Protein AF-A0A2V7KF45-F1 (afdb_monomer_lite)

Structure (mmCIF, N/CA/C/O backbone):
data_AF-A0A2V7KF45-F1
#
_entry.id   AF-A0A2V7KF45-F1
#
loop_
_atom_site.group_PDB
_atom_site.id
_atom_site.type_symbol
_atom_site.lab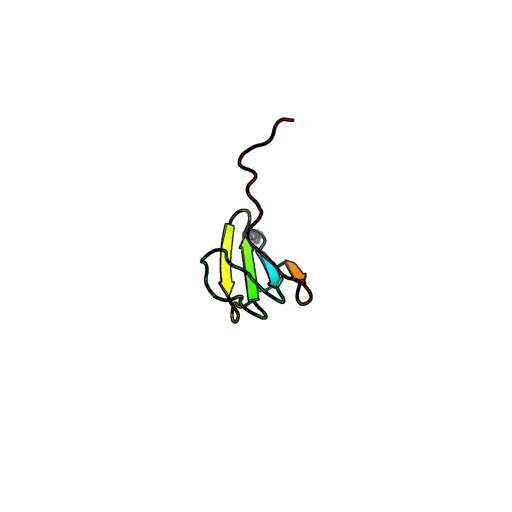el_atom_id
_atom_site.label_alt_id
_atom_site.label_comp_id
_atom_site.label_asym_id
_atom_site.label_entity_id
_atom_site.label_seq_id
_atom_site.pdbx_PDB_ins_code
_atom_site.Cartn_x
_atom_site.Cartn_y
_atom_site.Cartn_z
_atom_site.occupancy
_atom_site.B_iso_or_equiv
_atom_site.auth_seq_id
_atom_site.auth_comp_id
_atom_site.auth_asym_id
_atom_site.auth_atom_id
_atom_site.pdbx_PDB_model_num
ATOM 1 N N . MET A 1 1 ? -24.457 14.144 47.005 1.00 49.56 1 MET A N 1
ATOM 2 C CA . MET A 1 1 ? -23.711 12.946 46.568 1.00 49.56 1 MET A CA 1
ATOM 3 C C . MET A 1 1 ? -24.628 12.126 45.663 1.00 49.56 1 MET A C 1
ATOM 5 O O . MET A 1 1 ? -25.185 11.129 46.088 1.00 49.56 1 MET A O 1
ATOM 9 N N . ILE A 1 2 ? -24.883 12.633 44.452 1.00 46.34 2 ILE A N 1
ATOM 10 C CA . ILE A 1 2 ? -25.700 11.980 43.419 1.00 46.34 2 ILE A CA 1
ATOM 11 C C . ILE A 1 2 ? -24.811 11.948 42.181 1.00 46.34 2 ILE A C 1
ATOM 13 O O . ILE A 1 2 ? -24.273 12.975 41.771 1.00 46.34 2 ILE A O 1
ATOM 17 N N . ALA A 1 3 ? -24.560 10.734 41.710 1.00 47.38 3 ALA A N 1
ATOM 18 C CA . ALA A 1 3 ? -23.554 10.385 40.728 1.00 47.38 3 ALA A CA 1
ATOM 19 C C . ALA A 1 3 ? -23.860 10.999 39.355 1.00 47.38 3 ALA A C 1
ATOM 21 O O . ALA A 1 3 ? -24.845 10.646 38.711 1.00 47.38 3 ALA A O 1
ATOM 22 N N . LEU A 1 4 ? -22.977 11.884 38.896 1.00 49.50 4 LEU A N 1
ATOM 23 C CA . LEU A 1 4 ? -22.895 12.289 37.500 1.00 49.50 4 LEU A CA 1
ATOM 24 C C . LEU A 1 4 ? -22.091 11.209 36.763 1.00 49.50 4 LEU A C 1
ATOM 26 O O . LEU A 1 4 ? -20.866 11.273 36.683 1.00 49.50 4 LEU A O 1
ATOM 30 N N . LEU A 1 5 ? -22.784 10.170 36.294 1.00 53.62 5 LEU A N 1
ATOM 31 C CA . LEU A 1 5 ? -22.221 9.173 35.388 1.00 53.62 5 LEU A CA 1
ATOM 32 C C . LEU A 1 5 ? -22.010 9.870 34.035 1.00 53.62 5 LEU A C 1
ATOM 34 O O . LEU A 1 5 ? -22.903 9.916 33.191 1.00 53.62 5 LEU A O 1
ATOM 38 N N . ALA A 1 6 ? -20.855 10.513 33.871 1.00 58.00 6 ALA A N 1
ATOM 39 C CA . ALA A 1 6 ? -20.456 11.092 32.601 1.00 58.00 6 ALA A CA 1
ATOM 40 C C . ALA A 1 6 ? -20.330 9.950 31.587 1.00 58.00 6 ALA A C 1
ATOM 42 O O . ALA A 1 6 ? -19.445 9.100 31.686 1.00 58.00 6 ALA A O 1
ATOM 43 N N . MET A 1 7 ? -21.265 9.916 30.641 1.00 59.12 7 MET A N 1
ATOM 44 C CA . MET A 1 7 ? -21.203 9.087 29.447 1.00 59.12 7 MET A CA 1
ATOM 45 C C . MET A 1 7 ? -19.880 9.407 28.744 1.00 59.12 7 MET A C 1
ATOM 47 O O . MET A 1 7 ? -19.723 10.473 28.149 1.00 59.12 7 MET A O 1
ATOM 51 N N . LEU A 1 8 ? -18.903 8.509 28.862 1.00 62.47 8 LEU A N 1
ATOM 52 C CA . LEU A 1 8 ? -17.666 8.584 28.104 1.00 62.47 8 LEU A CA 1
ATOM 53 C C . LEU A 1 8 ? -18.032 8.267 26.653 1.00 62.47 8 LEU A C 1
ATOM 55 O O . LEU A 1 8 ? -18.059 7.109 26.238 1.00 62.47 8 LEU A O 1
ATOM 59 N N . VAL A 1 9 ? -18.382 9.297 25.888 1.00 57.59 9 VAL A N 1
ATOM 60 C CA . VAL A 1 9 ? -18.419 9.195 24.433 1.00 57.59 9 VAL A CA 1
ATOM 61 C C . VAL A 1 9 ? -16.978 8.939 24.009 1.00 57.59 9 VAL A C 1
ATOM 63 O O . VAL A 1 9 ? -16.153 9.850 23.997 1.00 57.59 9 VAL A O 1
ATOM 66 N N . LEU A 1 10 ? -16.649 7.679 23.718 1.00 60.28 10 LEU A N 1
ATOM 67 C CA . LEU A 1 10 ? -15.400 7.337 23.053 1.00 60.28 10 LEU A CA 1
ATOM 68 C C . LEU A 1 10 ? -15.480 7.925 21.648 1.00 60.28 10 LEU A C 1
ATOM 70 O O . LEU A 1 10 ? -16.052 7.313 20.745 1.00 60.28 10 LEU A O 1
ATOM 74 N N . GLN A 1 11 ? -14.946 9.132 21.481 1.00 51.69 11 GLN A N 1
ATOM 75 C CA . GLN A 1 11 ? -14.750 9.736 20.176 1.00 51.69 11 GLN A CA 1
ATOM 76 C C . GLN A 1 11 ? -13.836 8.792 19.389 1.00 51.69 11 GLN A C 1
ATOM 78 O O . GLN A 1 11 ? -12.637 8.712 19.650 1.00 51.69 11 GLN A O 1
ATOM 83 N N . GLN A 1 12 ? -14.423 8.000 18.487 1.00 58.62 12 GLN A N 1
ATOM 84 C CA . GLN A 1 12 ? -13.652 7.135 17.607 1.00 58.62 12 GLN A CA 1
ATOM 85 C C . GLN A 1 12 ? -12.825 8.067 16.725 1.00 58.62 12 GLN A C 1
ATOM 87 O O . GLN A 1 12 ? -13.379 8.831 15.931 1.00 58.62 12 GLN A O 1
ATOM 92 N N . GLY A 1 13 ? -11.504 8.057 16.917 1.00 65.31 13 GLY A N 1
ATOM 93 C CA . GLY A 1 13 ? -10.592 8.694 15.976 1.00 65.31 13 GLY A CA 1
ATOM 94 C C . GLY A 1 13 ? -10.882 8.180 14.561 1.00 65.31 13 GLY A C 1
ATOM 95 O O . GLY A 1 13 ? -11.446 7.091 14.417 1.00 65.31 13 GLY A O 1
ATOM 96 N N . PRO A 1 14 ? -10.546 8.943 13.509 1.00 74.81 14 PRO A N 1
ATOM 97 C CA . PRO A 1 14 ? -10.867 8.534 12.149 1.00 74.81 14 PRO A CA 1
ATOM 98 C C . PRO A 1 14 ? -10.363 7.110 11.893 1.00 74.81 14 PRO A C 1
ATOM 100 O O . PRO A 1 14 ? -9.210 6.808 12.206 1.00 74.81 14 PRO A O 1
ATOM 103 N N . ALA A 1 15 ? -11.243 6.243 11.383 1.00 89.44 15 ALA A N 1
ATOM 104 C CA . ALA A 1 15 ? -10.947 4.828 11.202 1.00 89.44 15 ALA A CA 1
ATOM 105 C C . ALA A 1 15 ? -9.661 4.651 10.381 1.00 89.44 15 ALA A C 1
ATOM 107 O O . ALA A 1 15 ? -9.508 5.246 9.310 1.00 89.44 15 ALA A O 1
ATOM 108 N N . VAL A 1 16 ? -8.735 3.847 10.903 1.00 96.31 16 VAL A N 1
ATOM 109 C CA . VAL A 1 16 ? -7.456 3.566 10.248 1.00 96.31 16 VAL A CA 1
ATOM 110 C C . VAL A 1 16 ? -7.585 2.272 9.459 1.00 96.31 16 VAL A C 1
ATOM 112 O O . VAL A 1 16 ? -8.019 1.253 9.991 1.00 96.31 16 VAL A O 1
ATOM 115 N N . THR A 1 17 ? -7.175 2.303 8.197 1.00 97.94 17 THR A N 1
ATOM 116 C CA . THR A 1 17 ? -7.000 1.115 7.364 1.00 97.94 17 THR A CA 1
ATOM 117 C C . THR A 1 17 ? -5.511 0.846 7.200 1.00 97.94 17 THR A C 1
ATOM 119 O O . THR A 1 17 ? -4.760 1.731 6.799 1.00 97.94 17 THR A O 1
ATOM 122 N N . ALA A 1 18 ? -5.077 -0.370 7.509 1.00 98.00 18 ALA A N 1
ATOM 123 C CA . ALA A 1 18 ? -3.714 -0.828 7.296 1.00 98.00 18 ALA A CA 1
ATOM 124 C C . ALA A 1 18 ? -3.676 -1.791 6.109 1.00 98.00 18 ALA A C 1
ATOM 126 O O . ALA A 1 18 ? -4.231 -2.887 6.172 1.00 98.00 18 ALA A O 1
ATOM 127 N N . ILE A 1 19 ? -3.004 -1.393 5.036 1.00 98.25 19 ILE A N 1
ATOM 128 C CA . ILE A 1 19 ? -2.820 -2.216 3.842 1.00 98.25 19 ILE A CA 1
ATOM 129 C C . ILE A 1 19 ? -1.450 -2.881 3.937 1.00 98.25 19 ILE A C 1
ATOM 131 O O . ILE A 1 19 ? -0.433 -2.192 4.019 1.00 98.25 19 ILE A O 1
ATOM 135 N N . ARG A 1 20 ? -1.414 -4.214 3.923 1.00 98.25 20 ARG A N 1
ATOM 136 C CA . ARG A 1 20 ? -0.173 -4.999 3.859 1.00 98.25 20 ARG A CA 1
ATOM 137 C C . ARG A 1 20 ? 0.100 -5.351 2.408 1.00 98.25 20 ARG A C 1
ATOM 139 O O . ARG A 1 20 ? -0.687 -6.070 1.811 1.00 98.25 20 ARG A O 1
ATOM 146 N N . ALA A 1 21 ? 1.183 -4.845 1.840 1.00 98.06 21 ALA A N 1
ATOM 147 C CA . ALA A 1 21 ? 1.553 -5.058 0.450 1.00 98.06 21 ALA A CA 1
ATOM 148 C C . ALA A 1 21 ? 2.739 -6.021 0.348 1.00 98.06 21 ALA A C 1
ATOM 150 O O . ALA A 1 21 ? 3.775 -5.812 0.984 1.00 98.06 21 ALA A O 1
ATOM 151 N N . GLY A 1 22 ? 2.625 -7.038 -0.509 1.00 97.88 22 GLY A N 1
ATOM 152 C CA . GLY A 1 22 ? 3.746 -7.931 -0.811 1.00 97.88 22 GLY A CA 1
ATOM 153 C C . GLY A 1 22 ? 4.898 -7.186 -1.478 1.00 97.88 22 GLY A C 1
ATOM 154 O O . GLY A 1 22 ? 6.055 -7.296 -1.072 1.00 97.88 22 GLY A O 1
ATOM 155 N N . THR A 1 23 ? 4.570 -6.383 -2.491 1.00 98.31 23 THR A N 1
ATOM 156 C CA . THR A 1 23 ? 5.498 -5.450 -3.143 1.00 98.31 23 THR A CA 1
ATOM 157 C C . THR A 1 23 ? 4.844 -4.082 -3.268 1.00 98.31 23 THR A C 1
ATOM 159 O O . THR A 1 23 ? 3.695 -3.992 -3.681 1.00 98.31 23 THR A O 1
ATOM 162 N N . LEU A 1 24 ? 5.574 -3.020 -2.955 1.00 98.19 24 LEU A N 1
ATOM 163 C CA . LEU A 1 24 ? 5.152 -1.638 -3.123 1.00 98.19 24 LEU A CA 1
ATOM 164 C C . LEU A 1 24 ? 6.052 -0.939 -4.141 1.00 98.19 24 LEU A C 1
ATOM 166 O O . LEU A 1 24 ? 7.275 -0.941 -4.002 1.00 98.19 24 LEU A O 1
ATOM 170 N N . ILE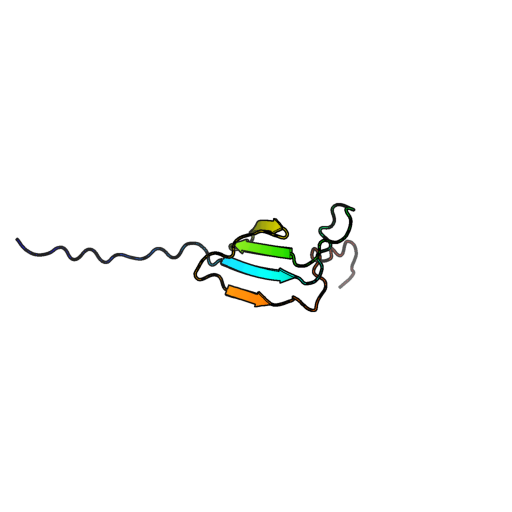 A 1 25 ? 5.432 -0.318 -5.138 1.00 98.12 25 ILE A N 1
ATOM 171 C CA . ILE A 1 25 ? 6.061 0.655 -6.034 1.00 98.12 25 ILE A CA 1
ATOM 172 C C . ILE A 1 25 ? 5.513 2.019 -5.622 1.00 98.12 25 ILE A C 1
ATOM 174 O O . ILE A 1 25 ? 4.330 2.266 -5.805 1.00 98.12 25 ILE A O 1
ATOM 178 N N . ASP A 1 26 ? 6.332 2.890 -5.037 1.00 95.94 26 ASP A N 1
ATOM 179 C CA . ASP A 1 26 ? 5.860 4.137 -4.407 1.00 95.94 26 ASP A CA 1
ATOM 180 C C . ASP A 1 26 ? 5.783 5.348 -5.356 1.00 95.94 26 ASP A C 1
ATOM 182 O O . ASP A 1 26 ? 5.323 6.419 -4.965 1.00 95.94 26 ASP A O 1
ATOM 186 N N . GLY A 1 27 ? 6.216 5.185 -6.609 1.00 94.62 27 GLY A N 1
ATOM 187 C CA . GLY A 1 27 ? 6.209 6.243 -7.622 1.00 94.62 27 GLY A CA 1
ATOM 188 C C . GLY A 1 27 ? 7.355 7.255 -7.506 1.00 94.62 27 GLY A C 1
ATOM 189 O O . GLY A 1 27 ? 7.420 8.171 -8.320 1.00 94.62 27 GLY A O 1
ATOM 190 N N . THR A 1 28 ? 8.288 7.089 -6.562 1.00 96.44 28 THR A N 1
ATOM 191 C CA . THR A 1 28 ? 9.458 7.981 -6.415 1.00 96.44 28 THR A CA 1
ATOM 192 C C . THR A 1 28 ? 10.585 7.674 -7.406 1.00 96.44 28 THR A C 1
ATOM 194 O O . THR A 1 28 ? 11.540 8.438 -7.522 1.00 96.44 28 THR A O 1
ATOM 197 N N . GLY A 1 29 ? 10.493 6.546 -8.117 1.00 95.69 29 GLY A N 1
ATOM 198 C CA . GLY A 1 29 ? 11.558 6.012 -8.971 1.00 95.69 29 GLY A CA 1
ATOM 199 C C . GLY A 1 29 ? 12.576 5.145 -8.222 1.00 95.69 29 GLY A C 1
ATOM 200 O O . GLY A 1 29 ? 13.474 4.587 -8.851 1.00 95.69 29 GLY A O 1
ATOM 201 N N . ALA A 1 30 ? 12.436 4.995 -6.901 1.00 96.69 30 ALA A N 1
ATOM 202 C CA . ALA A 1 30 ? 13.224 4.054 -6.116 1.00 96.69 30 ALA A CA 1
ATOM 203 C C . ALA A 1 30 ? 12.893 2.588 -6.457 1.00 96.69 30 ALA A C 1
ATOM 205 O O . ALA A 1 3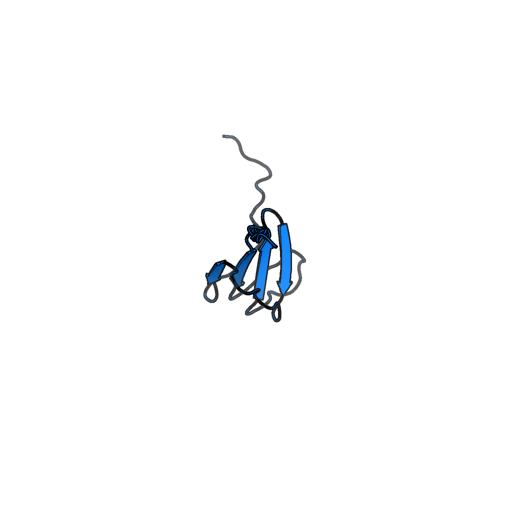0 ? 11.890 2.269 -7.104 1.00 96.69 30 ALA A O 1
ATOM 206 N N . ALA A 1 31 ? 13.752 1.673 -6.001 1.00 97.88 31 ALA A N 1
ATOM 207 C CA . ALA A 1 31 ? 13.513 0.243 -6.150 1.00 97.88 31 ALA A CA 1
ATOM 208 C C . ALA A 1 31 ? 12.247 -0.200 -5.380 1.00 97.88 31 ALA A C 1
ATOM 210 O O . ALA A 1 31 ? 11.964 0.350 -4.313 1.00 97.88 31 ALA A O 1
ATOM 211 N N . PRO A 1 32 ? 11.510 -1.222 -5.862 1.00 97.88 32 PRO A N 1
ATOM 212 C CA . PRO A 1 32 ? 10.320 -1.715 -5.175 1.00 97.88 32 PRO A CA 1
ATOM 213 C C . PRO A 1 32 ? 10.601 -2.192 -3.743 1.00 97.88 32 PRO A C 1
ATOM 215 O O . PRO A 1 32 ? 11.570 -2.910 -3.489 1.00 97.88 32 PRO A O 1
ATOM 218 N N . VAL A 1 33 ? 9.700 -1.860 -2.818 1.00 97.88 33 VAL A N 1
ATOM 219 C CA . VAL A 1 33 ? 9.791 -2.213 -1.395 1.00 97.88 33 VAL A CA 1
ATOM 220 C C . VAL A 1 33 ? 9.007 -3.498 -1.129 1.00 97.88 33 VAL A C 1
ATOM 222 O O . VAL A 1 33 ? 7.851 -3.617 -1.524 1.00 97.88 33 VAL A O 1
ATOM 225 N N . LYS A 1 34 ? 9.606 -4.484 -0.456 1.00 98.19 34 LYS A N 1
ATOM 226 C CA . LYS A 1 34 ? 8.932 -5.745 -0.096 1.00 98.19 34 LYS A CA 1
ATOM 227 C C . LYS A 1 34 ? 8.291 -5.664 1.285 1.00 98.19 34 LYS A C 1
ATOM 229 O O . LYS A 1 34 ? 8.856 -5.035 2.173 1.00 98.19 34 LYS A O 1
ATOM 234 N N . ASN A 1 35 ? 7.168 -6.361 1.471 1.00 97.38 35 ASN A N 1
ATOM 235 C CA . ASN A 1 35 ? 6.456 -6.479 2.751 1.00 97.38 35 ASN A CA 1
ATOM 236 C C . ASN A 1 35 ? 6.165 -5.110 3.393 1.00 97.38 35 ASN A C 1
ATOM 238 O O . ASN A 1 35 ? 6.445 -4.881 4.570 1.00 97.38 35 ASN A O 1
ATOM 242 N N . ALA A 1 36 ? 5.661 -4.172 2.592 1.00 97.88 36 ALA A N 1
ATOM 243 C CA . ALA A 1 36 ? 5.363 -2.822 3.047 1.00 97.88 36 ALA A CA 1
ATOM 244 C C . ALA A 1 36 ? 3.992 -2.761 3.732 1.00 97.88 36 ALA A C 1
ATOM 246 O O . ALA A 1 36 ? 3.066 -3.495 3.388 1.00 97.88 36 ALA A O 1
ATOM 247 N N . VAL A 1 37 ? 3.846 -1.835 4.671 1.00 98.31 37 VAL A N 1
ATOM 248 C CA . VAL A 1 37 ? 2.578 -1.481 5.303 1.00 98.31 37 VAL A CA 1
ATOM 249 C C . VAL A 1 37 ? 2.272 -0.022 4.989 1.00 98.31 37 VAL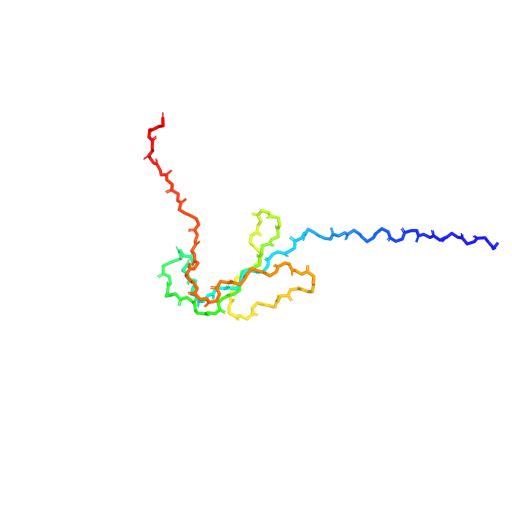 A C 1
ATOM 251 O O . VAL A 1 37 ? 3.141 0.844 5.106 1.00 98.31 37 VAL A O 1
ATOM 254 N N . ILE A 1 38 ? 1.032 0.238 4.584 1.00 98.19 38 ILE A N 1
ATOM 255 C CA . ILE A 1 38 ? 0.497 1.570 4.292 1.00 98.19 38 ILE A CA 1
ATOM 256 C C . ILE A 1 38 ? -0.634 1.829 5.282 1.00 98.19 38 ILE A C 1
ATOM 258 O O . ILE A 1 38 ? -1.579 1.041 5.355 1.00 98.19 38 ILE A O 1
ATOM 262 N N . LEU A 1 39 ? -0.551 2.921 6.036 1.00 98.06 39 LEU A N 1
ATOM 263 C CA . LEU A 1 39 ? -1.634 3.371 6.905 1.00 98.06 39 LEU A CA 1
ATOM 264 C C . LEU A 1 39 ? -2.422 4.471 6.213 1.00 98.06 39 LEU A C 1
ATOM 266 O O . LEU A 1 39 ? -1.861 5.484 5.795 1.00 98.06 39 LEU A O 1
ATOM 270 N N . VAL A 1 40 ? -3.729 4.267 6.126 1.00 97.56 40 VAL A N 1
ATOM 271 C CA . VAL A 1 40 ? -4.688 5.211 5.563 1.00 97.56 40 VAL A CA 1
ATOM 272 C C . VAL A 1 40 ? -5.650 5.627 6.661 1.00 97.56 40 VAL A C 1
ATOM 274 O O . VAL A 1 40 ? -6.216 4.784 7.354 1.00 97.56 40 VAL A O 1
ATOM 277 N N . GLN A 1 41 ? -5.843 6.928 6.819 1.00 95.69 41 GLN A N 1
ATOM 278 C CA . GLN A 1 41 ? -6.773 7.509 7.770 1.00 95.69 41 GLN A CA 1
ATOM 279 C C . GLN A 1 41 ? -7.669 8.497 7.021 1.00 95.69 41 GLN A C 1
ATOM 281 O O . GLN A 1 41 ? -7.217 9.566 6.612 1.00 95.69 41 GLN A O 1
ATOM 286 N N . GLY A 1 42 ? -8.936 8.128 6.822 1.00 90.75 42 GLY A N 1
ATOM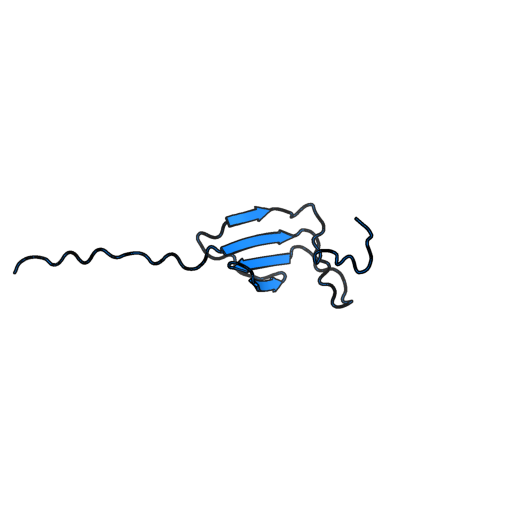 287 C CA . GLY A 1 42 ? -9.841 8.892 5.961 1.00 90.75 42 GLY A CA 1
ATOM 288 C C . GLY A 1 42 ? -9.333 8.948 4.517 1.00 90.75 42 GLY A C 1
ATOM 289 O O . GLY A 1 42 ? -9.226 7.917 3.860 1.00 90.75 42 GLY A O 1
ATOM 290 N N . ASP A 1 43 ? -9.012 10.149 4.039 1.00 93.62 43 ASP A N 1
ATOM 291 C CA . ASP A 1 43 ? -8.529 10.447 2.685 1.00 93.62 43 ASP A CA 1
ATOM 292 C C . ASP A 1 43 ? -6.998 10.585 2.585 1.00 93.62 43 ASP A C 1
ATOM 294 O O . ASP A 1 43 ? -6.466 10.888 1.516 1.00 93.62 43 ASP A O 1
ATOM 298 N N . ARG A 1 44 ? -6.268 10.372 3.688 1.00 95.88 44 ARG A N 1
ATOM 299 C CA . ARG A 1 44 ? -4.813 10.564 3.746 1.00 95.88 44 ARG A CA 1
ATOM 300 C C . ARG A 1 44 ? -4.064 9.287 4.065 1.00 95.88 44 ARG A C 1
ATOM 302 O O . ARG A 1 44 ? -4.445 8.518 4.942 1.00 95.88 44 ARG A O 1
ATOM 309 N N . ILE A 1 45 ? -2.919 9.134 3.410 1.00 97.00 45 ILE A N 1
ATOM 310 C CA . ILE A 1 45 ? -1.885 8.182 3.809 1.00 97.00 45 ILE A CA 1
ATOM 311 C C . ILE A 1 45 ? -1.062 8.833 4.925 1.00 97.00 45 ILE A C 1
ATOM 313 O O . ILE A 1 45 ? -0.502 9.911 4.731 1.00 97.00 45 ILE A O 1
ATOM 317 N N . THR A 1 46 ? -1.006 8.203 6.097 1.00 97.19 46 THR A N 1
ATOM 318 C CA . THR A 1 46 ? -0.320 8.743 7.284 1.00 97.19 46 THR A CA 1
ATOM 319 C C . THR A 1 46 ? 1.058 8.134 7.509 1.00 97.19 46 THR A C 1
ATOM 321 O O . THR A 1 46 ? 1.913 8.778 8.114 1.00 97.19 46 THR A O 1
ATOM 324 N N . ALA A 1 47 ? 1.301 6.919 7.012 1.00 97.38 47 ALA A N 1
ATOM 325 C CA . ALA A 1 47 ? 2.606 6.267 7.068 1.00 97.38 47 ALA A CA 1
ATOM 326 C C . ALA A 1 47 ? 2.748 5.193 5.983 1.00 97.38 47 ALA A C 1
ATOM 328 O O . ALA A 1 47 ? 1.772 4.536 5.618 1.00 97.38 47 ALA A O 1
ATOM 329 N N . VAL A 1 48 ? 3.979 4.990 5.507 1.00 97.38 48 VAL A N 1
ATOM 330 C CA . VAL A 1 48 ? 4.351 3.960 4.526 1.00 97.38 48 VAL A CA 1
ATOM 331 C C . VAL A 1 48 ? 5.731 3.407 4.876 1.00 97.38 48 VAL A C 1
ATOM 333 O O . VAL A 1 48 ? 6.644 4.180 5.159 1.00 97.38 48 VAL A O 1
ATOM 336 N N . GLY A 1 49 ? 5.905 2.085 4.851 1.00 95.88 49 GLY A N 1
ATOM 337 C CA . GLY A 1 49 ? 7.219 1.457 5.023 1.00 95.88 49 GLY A CA 1
ATOM 338 C C . GLY A 1 49 ? 7.159 0.008 5.501 1.00 95.88 49 GLY A C 1
ATOM 339 O O . GLY A 1 49 ? 6.087 -0.538 5.738 1.00 95.88 49 GLY A O 1
ATOM 340 N N . THR A 1 50 ? 8.318 -0.629 5.665 1.00 95.69 50 THR A N 1
ATOM 341 C CA . THR A 1 50 ? 8.425 -2.050 6.061 1.00 95.69 50 THR A CA 1
ATOM 342 C C . THR A 1 50 ? 8.215 -2.300 7.555 1.00 95.69 50 THR A C 1
ATOM 344 O O . THR A 1 50 ? 7.912 -3.417 7.953 1.00 95.69 50 THR A O 1
ATOM 347 N N . ASN A 1 51 ? 8.373 -1.269 8.390 1.00 92.88 51 ASN A N 1
ATOM 348 C CA . ASN A 1 51 ? 8.323 -1.366 9.854 1.00 92.88 51 ASN A CA 1
ATOM 349 C C . ASN A 1 51 ? 7.254 -0.440 10.451 1.00 92.88 51 ASN A C 1
ATOM 351 O O . ASN A 1 51 ? 7.456 0.155 11.508 1.00 92.88 51 ASN A O 1
ATOM 355 N N . VAL A 1 52 ? 6.133 -0.263 9.749 1.00 96.50 52 VAL A N 1
ATOM 356 C CA . VAL A 1 52 ? 5.046 0.597 10.224 1.00 96.50 52 VAL A CA 1
ATOM 357 C C . VAL A 1 52 ? 4.148 -0.199 11.177 1.00 96.50 52 VAL A C 1
ATOM 359 O O . VAL A 1 52 ? 3.548 -1.193 10.755 1.00 96.50 52 VAL A O 1
ATOM 362 N N . PRO A 1 53 ? 4.037 0.200 12.458 1.00 94.75 53 PRO A N 1
ATOM 363 C CA . PRO A 1 53 ? 3.179 -0.491 13.408 1.00 94.75 53 PRO A CA 1
ATOM 364 C C . PRO A 1 53 ? 1.711 -0.280 13.037 1.00 94.75 53 PRO A C 1
ATOM 366 O O . PRO A 1 53 ? 1.267 0.847 12.828 1.00 94.75 53 PRO A O 1
ATOM 369 N N . VAL A 1 54 ? 0.948 -1.371 12.977 1.00 95.12 54 VAL A N 1
ATOM 370 C CA . VAL A 1 54 ? -0.498 -1.318 12.734 1.00 95.12 54 VAL A CA 1
ATOM 371 C C . VAL A 1 54 ? -1.208 -0.967 14.047 1.00 95.12 54 VAL A C 1
ATOM 373 O O . VAL A 1 54 ? -1.090 -1.740 15.002 1.00 95.12 54 VAL A O 1
ATOM 376 N N . PRO A 1 55 ? -1.934 0.166 14.132 1.00 93.00 55 PRO A N 1
ATOM 377 C CA . PRO A 1 55 ? -2.660 0.541 15.342 1.00 93.00 55 PRO A CA 1
ATOM 378 C C . PRO A 1 55 ? -3.737 -0.483 15.715 1.00 93.00 55 PRO A C 1
ATOM 380 O O . PRO A 1 55 ? -4.354 -1.105 14.847 1.00 93.00 55 PRO A O 1
ATOM 383 N N . ALA A 1 56 ? -4.003 -0.630 17.013 1.00 91.88 56 ALA A N 1
ATOM 384 C CA . ALA A 1 56 ? -5.103 -1.463 17.486 1.00 91.88 56 ALA A CA 1
ATOM 385 C C . ALA A 1 56 ? -6.447 -0.938 16.951 1.00 91.88 56 ALA A C 1
ATOM 387 O O . ALA A 1 56 ? -6.694 0.267 16.952 1.00 91.88 56 ALA A O 1
ATOM 388 N N . GLY A 1 57 ? -7.309 -1.847 16.490 1.00 91.44 57 GLY A N 1
ATOM 389 C CA . GLY A 1 57 ? -8.608 -1.498 15.907 1.00 91.44 57 GLY A CA 1
ATOM 390 C C . GLY A 1 57 ? -8.556 -1.021 14.451 1.00 91.44 57 GLY A C 1
ATOM 391 O O . GLY A 1 57 ? -9.604 -0.691 13.903 1.00 91.44 57 GLY A O 1
ATOM 392 N N . ALA A 1 58 ? -7.381 -1.003 13.810 1.00 95.44 58 ALA A N 1
ATOM 393 C CA . ALA A 1 58 ? -7.291 -0.732 12.380 1.00 95.44 58 ALA A CA 1
ATOM 394 C C . ALA A 1 58 ? -7.906 -1.874 11.552 1.00 95.44 58 ALA A C 1
ATOM 396 O O . ALA A 1 58 ? -7.673 -3.055 11.822 1.00 95.44 58 ALA A O 1
ATOM 397 N N . THR A 1 59 ? -8.634 -1.520 10.495 1.00 97.06 59 THR A N 1
ATOM 398 C CA . THR A 1 59 ? -9.085 -2.477 9.481 1.00 97.06 59 THR A CA 1
ATOM 399 C C .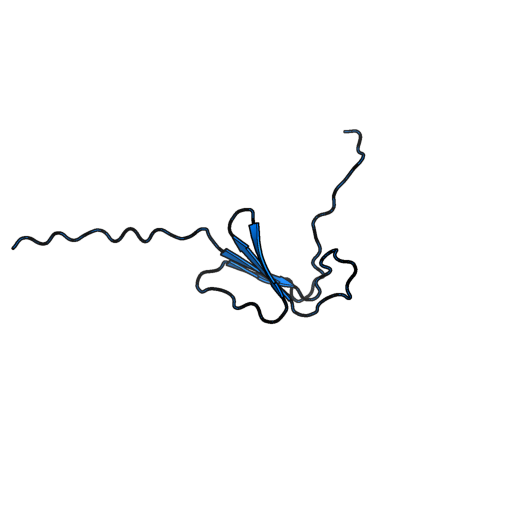 THR A 1 59 ? -7.879 -2.931 8.672 1.00 97.06 59 THR A C 1
ATOM 401 O O . THR A 1 59 ? -7.197 -2.108 8.065 1.00 97.06 59 THR A O 1
ATOM 404 N N . VAL A 1 60 ? -7.600 -4.233 8.643 1.00 97.25 60 VAL A N 1
ATOM 405 C CA . VAL A 1 60 ? -6.455 -4.773 7.900 1.00 97.25 60 VAL A CA 1
ATOM 406 C C . VAL A 1 60 ? -6.909 -5.274 6.533 1.00 97.25 60 VAL A C 1
ATOM 408 O O . VAL A 1 60 ? -7.794 -6.120 6.443 1.00 97.25 60 VAL A O 1
ATOM 411 N N . VAL A 1 61 ? -6.265 -4.777 5.479 1.00 98.00 61 VAL A N 1
ATOM 412 C CA . VAL A 1 61 ? -6.406 -5.271 4.107 1.00 98.00 61 VAL A CA 1
ATOM 413 C C . VAL A 1 61 ? -5.121 -6.006 3.748 1.00 98.00 61 VAL A C 1
ATOM 415 O O . VAL A 1 61 ? -4.054 -5.397 3.651 1.00 98.00 61 VAL A O 1
ATOM 418 N N . ASP A 1 62 ? -5.210 -7.325 3.592 1.00 97.75 62 ASP A N 1
ATOM 419 C CA . ASP A 1 62 ? -4.049 -8.162 3.299 1.00 97.75 62 ASP A CA 1
ATOM 420 C C . ASP A 1 62 ? -3.876 -8.373 1.791 1.00 97.75 62 ASP A C 1
ATOM 422 O O . ASP A 1 62 ? -4.656 -9.067 1.142 1.00 97.75 62 ASP A O 1
ATOM 426 N N . LEU A 1 63 ? -2.830 -7.760 1.244 1.00 97.81 63 LEU A N 1
ATOM 427 C CA . LEU A 1 63 ? -2.378 -7.866 -0.141 1.00 97.81 63 LEU A CA 1
ATOM 428 C C . LEU A 1 63 ? -0.929 -8.380 -0.189 1.00 97.81 63 LEU A C 1
ATOM 430 O O . LEU A 1 63 ? -0.165 -8.035 -1.094 1.00 97.81 63 LEU A O 1
ATOM 434 N N . SER A 1 64 ? -0.524 -9.214 0.777 1.00 95.88 64 SER A N 1
ATOM 435 C CA . SER A 1 64 ? 0.844 -9.751 0.876 1.00 95.88 64 SER A CA 1
ATOM 436 C C . SER A 1 64 ? 1.281 -10.564 -0.355 1.00 95.88 64 SER A C 1
ATOM 438 O O . SER A 1 64 ? 2.474 -10.722 -0.597 1.00 95.88 64 SER A O 1
ATOM 440 N N . GLY A 1 65 ? 0.335 -11.055 -1.161 1.00 97.31 65 GLY A N 1
ATOM 441 C CA . GLY A 1 65 ? 0.601 -11.734 -2.436 1.00 97.31 65 GLY A CA 1
ATOM 442 C C . GLY A 1 65 ? 0.594 -10.829 -3.675 1.00 97.31 65 GLY A C 1
ATOM 443 O O . GLY A 1 65 ? 0.816 -11.324 -4.776 1.00 97.31 65 GLY A O 1
ATOM 444 N N . ALA A 1 66 ? 0.322 -9.530 -3.528 1.00 98.31 66 ALA A N 1
ATOM 445 C CA . ALA A 1 66 ? 0.115 -8.608 -4.642 1.00 98.31 66 ALA A CA 1
ATOM 446 C C . ALA A 1 66 ? 1.141 -7.463 -4.677 1.00 98.31 66 ALA A C 1
ATOM 448 O O . ALA A 1 66 ? 1.879 -7.206 -3.718 1.00 98.31 66 ALA A O 1
ATOM 449 N N . THR A 1 67 ? 1.157 -6.760 -5.812 1.00 98.06 67 THR A N 1
ATOM 450 C CA . THR A 1 67 ? 1.889 -5.503 -5.991 1.00 98.06 67 THR A CA 1
ATOM 451 C C . THR A 1 67 ? 0.928 -4.332 -5.839 1.00 98.06 67 THR A C 1
ATOM 453 O O . THR A 1 67 ? -0.099 -4.279 -6.510 1.00 98.06 67 THR A O 1
ATOM 456 N N . VAL A 1 68 ? 1.280 -3.388 -4.973 1.00 98.19 68 VAL A N 1
ATOM 457 C CA . VAL A 1 68 ? 0.539 -2.152 -4.714 1.00 98.19 68 VAL A CA 1
ATOM 458 C C . VAL A 1 68 ? 1.325 -0.972 -5.285 1.00 98.19 68 VAL A C 1
ATOM 460 O O . VAL A 1 68 ? 2.554 -0.937 -5.203 1.00 98.19 68 VAL A O 1
ATOM 463 N N . LEU A 1 69 ? 0.613 -0.014 -5.873 1.00 98.12 69 LEU A N 1
ATOM 464 C CA . LEU A 1 69 ? 1.163 1.211 -6.450 1.00 98.12 69 LEU A CA 1
ATOM 465 C C . LEU A 1 69 ? 0.180 2.381 -6.260 1.00 98.12 69 LEU A C 1
ATOM 467 O O . LEU A 1 69 ? -0.990 2.130 -5.950 1.00 98.12 69 LEU A O 1
ATOM 471 N N . PRO A 1 70 ? 0.613 3.644 -6.449 1.00 97.31 70 PRO A N 1
ATOM 472 C CA . PRO A 1 70 ? -0.303 4.765 -6.597 1.00 97.31 70 PRO A CA 1
ATOM 473 C C . PRO A 1 70 ? -1.369 4.484 -7.657 1.00 97.31 70 PRO A C 1
ATOM 475 O O . PRO A 1 70 ? -1.098 3.832 -8.667 1.00 97.31 70 PRO A O 1
ATOM 478 N N . GLY A 1 71 ? -2.580 4.996 -7.435 1.00 96.75 71 GLY A N 1
ATOM 479 C CA . GLY A 1 71 ? -3.630 4.940 -8.446 1.00 96.75 71 GLY A CA 1
ATOM 480 C C . GLY A 1 71 ? -3.172 5.618 -9.738 1.00 96.75 71 GLY A C 1
ATOM 481 O O . GLY A 1 71 ? -2.500 6.651 -9.697 1.00 96.75 71 GLY A O 1
ATOM 482 N N . PHE A 1 72 ? -3.521 5.032 -10.883 1.00 96.06 72 PHE A N 1
ATOM 483 C CA . PHE A 1 72 ? -3.218 5.648 -12.169 1.00 96.06 72 PHE A CA 1
ATOM 484 C C . PHE A 1 72 ? -3.989 6.955 -12.351 1.00 96.06 72 PHE A C 1
ATOM 486 O O . PHE A 1 72 ? -5.125 7.096 -11.899 1.00 96.06 72 PHE A O 1
ATOM 493 N N . ILE A 1 73 ? -3.353 7.895 -13.046 1.00 96.62 73 ILE A N 1
ATOM 494 C CA . ILE A 1 73 ? -3.940 9.172 -13.437 1.00 96.62 73 ILE A CA 1
ATOM 495 C C . ILE A 1 73 ? -4.110 9.131 -14.953 1.00 96.62 73 ILE A C 1
ATOM 497 O O . ILE A 1 73 ? -3.120 9.059 -15.681 1.00 96.62 73 ILE A O 1
ATOM 501 N N . ASP A 1 74 ? -5.358 9.159 -15.415 1.00 96.50 74 ASP A N 1
ATOM 502 C CA . ASP A 1 74 ? -5.674 9.305 -16.833 1.00 96.50 74 ASP A CA 1
ATOM 503 C C . ASP A 1 74 ? -5.703 10.794 -17.190 1.00 96.50 74 ASP A C 1
ATOM 505 O O . ASP A 1 74 ? -6.530 11.558 -16.690 1.00 96.50 74 ASP A O 1
ATOM 509 N N . ALA A 1 75 ? -4.749 11.215 -18.018 1.00 97.06 75 ALA A N 1
ATOM 510 C CA . ALA A 1 75 ? -4.599 12.607 -18.421 1.00 97.06 75 ALA A CA 1
ATOM 511 C C . ALA A 1 75 ? -5.409 12.960 -19.676 1.00 97.06 75 ALA A C 1
ATOM 513 O O . ALA A 1 75 ? -5.491 14.139 -20.027 1.00 97.06 75 ALA A O 1
ATOM 514 N N . HIS A 1 76 ? -5.958 11.973 -20.389 1.00 96.38 76 HIS A N 1
ATOM 515 C CA . HIS A 1 76 ? -6.607 12.227 -21.665 1.00 96.38 76 HIS A CA 1
ATOM 516 C C . HIS A 1 76 ? -7.587 11.116 -22.049 1.00 96.38 76 HIS A C 1
ATOM 518 O O . HIS A 1 76 ? -7.205 10.091 -22.613 1.00 96.38 76 HIS A O 1
ATOM 524 N N . VAL A 1 77 ? -8.873 11.388 -21.830 1.00 96.12 77 VAL A N 1
ATOM 525 C CA . VAL A 1 77 ? -9.980 10.513 -22.220 1.00 96.12 77 VAL A CA 1
ATOM 526 C C . VAL A 1 77 ? -11.104 11.329 -22.860 1.00 96.12 77 VAL A C 1
ATOM 528 O O . VAL A 1 77 ? -11.346 12.477 -22.485 1.00 96.12 77 VAL A O 1
ATOM 531 N N . HIS A 1 78 ? -11.804 10.726 -23.819 1.00 93.75 78 HIS A N 1
ATOM 532 C CA . HIS A 1 78 ? -13.086 11.206 -24.333 1.00 93.75 78 HIS A CA 1
ATOM 533 C C . HIS A 1 78 ? -14.160 10.187 -23.920 1.00 93.75 78 HIS A C 1
ATOM 535 O O . HIS A 1 78 ? -14.028 9.011 -24.261 1.00 93.75 78 HIS A O 1
ATOM 541 N N . LEU A 1 79 ? -15.167 10.628 -23.159 1.00 84.38 79 LEU A N 1
ATOM 542 C CA . LEU A 1 79 ? -16.262 9.811 -22.611 1.00 84.38 79 LEU A CA 1
ATOM 543 C C . LEU A 1 79 ? -17.581 10.080 -23.338 1.00 84.38 79 LEU A C 1
ATOM 545 O O . LEU A 1 79 ? -17.818 11.258 -23.690 1.00 84.38 79 LEU A O 1
#

Foldseek 3Di:
DDDPPPPPPPPPAQAKAKEFAQWEDEPPPDDIAGRKIWIDGPPDTPDIGNPDDDDPRHHYHYHSVHYDYPDDDDPDDDD

Radius of gyration: 18.69 Å; chains: 1; bounding box: 39×25×71 Å

Secondary structure (DSSP, 8-state):
------------PSPEEEEEEEEE--SSSSPPEEEEEEEEETTEEEEEETTPPPPTTPEEEEEEEEEE-PPP-------

pLDDT: mean 89.29, std 15.6, range [46.34, 98.31]

Sequence (79 aa):
MIALLAMLVLQQGPAVTAIRAGTLIDGTGAAPVKNAVILVQGDRITAVGTNVPVPAGATVVDLSGATVLPGFIDAHVHL